Protein AF-A0A329NSQ3-F1 (afdb_monomer)

pLDDT: mean 78.32, std 13.52, range [41.72, 94.31]

Structure (mmCIF, N/CA/C/O backbone):
data_AF-A0A329NSQ3-F1
#
_entry.id   AF-A0A329NSQ3-F1
#
loop_
_atom_site.group_PDB
_atom_site.id
_atom_site.type_symbol
_atom_site.label_atom_id
_atom_site.label_alt_id
_atom_site.label_comp_id
_atom_site.label_asym_id
_atom_site.label_entity_id
_atom_site.label_seq_id
_atom_site.pdbx_PDB_ins_code
_atom_site.Cartn_x
_atom_site.Cartn_y
_atom_site.Cartn_z
_atom_site.occupancy
_atom_site.B_iso_or_equiv
_atom_site.auth_seq_id
_atom_site.auth_comp_id
_atom_site.auth_asym_id
_atom_site.auth_atom_id
_atom_site.pdbx_PDB_model_num
ATOM 1 N N . MET A 1 1 ? 14.102 -1.026 -26.029 1.00 54.72 1 MET A N 1
ATOM 2 C CA . MET A 1 1 ? 13.642 -1.540 -24.720 1.00 54.72 1 MET A CA 1
ATOM 3 C C . MET A 1 1 ? 13.865 -3.042 -24.711 1.00 54.72 1 MET A C 1
ATOM 5 O O . MET A 1 1 ? 13.288 -3.716 -25.553 1.00 54.72 1 MET A O 1
ATOM 9 N N . SER A 1 2 ? 14.766 -3.551 -23.869 1.00 65.00 2 SER A N 1
ATOM 10 C CA . SER A 1 2 ? 15.025 -4.997 -23.766 1.00 65.00 2 SER A CA 1
ATOM 11 C C . SER A 1 2 ? 13.855 -5.687 -2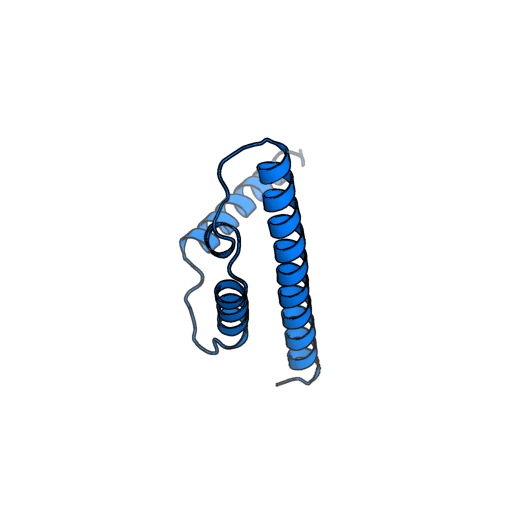3.059 1.00 65.00 2 SER A C 1
ATOM 13 O O . SER A 1 2 ? 13.364 -5.154 -22.065 1.00 65.00 2 SER A O 1
ATOM 15 N N . TYR A 1 3 ? 13.426 -6.865 -23.522 1.00 70.31 3 TYR A N 1
ATOM 16 C CA . TYR A 1 3 ? 12.360 -7.658 -22.884 1.00 70.31 3 TYR A CA 1
ATOM 17 C C . TYR A 1 3 ? 12.625 -7.891 -21.388 1.00 70.31 3 TYR A C 1
ATOM 19 O O . TYR A 1 3 ? 11.738 -7.707 -20.559 1.00 70.31 3 TYR A O 1
ATOM 27 N N . THR A 1 4 ? 13.889 -8.131 -21.038 1.00 81.25 4 THR A N 1
ATOM 28 C CA . THR A 1 4 ? 14.354 -8.322 -19.657 1.00 81.25 4 THR A CA 1
ATOM 29 C C . THR A 1 4 ? 14.110 -7.117 -18.744 1.00 81.25 4 THR A C 1
ATOM 31 O O . THR A 1 4 ? 13.884 -7.279 -17.548 1.00 81.25 4 THR A O 1
ATOM 34 N N . TYR A 1 5 ? 14.126 -5.896 -19.286 1.00 80.00 5 TYR A N 1
ATOM 35 C CA . TYR A 1 5 ? 13.884 -4.676 -18.514 1.00 80.00 5 TYR A CA 1
ATOM 36 C C . TYR A 1 5 ? 12.405 -4.535 -18.136 1.00 80.00 5 TYR A C 1
ATOM 38 O O . TYR A 1 5 ? 12.079 -4.224 -16.992 1.00 80.00 5 TYR A O 1
ATOM 46 N N . ASN A 1 6 ? 11.507 -4.832 -19.077 1.00 81.25 6 ASN A N 1
ATOM 47 C CA . ASN A 1 6 ? 10.065 -4.793 -18.832 1.00 81.25 6 ASN A CA 1
ATOM 48 C C . ASN A 1 6 ? 9.636 -5.882 -17.841 1.00 81.25 6 ASN A C 1
ATOM 50 O O . ASN A 1 6 ? 8.816 -5.625 -16.960 1.00 81.25 6 ASN A O 1
ATOM 54 N N . GLU A 1 7 ? 10.220 -7.077 -17.950 1.00 81.50 7 GLU A N 1
ATOM 55 C CA . GLU A 1 7 ? 10.004 -8.173 -17.001 1.00 81.50 7 GLU A CA 1
ATOM 56 C C . GLU A 1 7 ? 10.473 -7.795 -15.592 1.00 81.50 7 GLU A C 1
ATOM 58 O O . GLU A 1 7 ? 9.726 -7.967 -14.628 1.00 81.50 7 GLU A O 1
ATOM 63 N N . LEU A 1 8 ? 11.665 -7.201 -15.463 1.00 87.81 8 LEU A N 1
ATOM 64 C CA . LEU A 1 8 ? 12.180 -6.735 -14.176 1.00 87.81 8 LEU A CA 1
ATOM 65 C C . LEU A 1 8 ? 11.262 -5.678 -13.541 1.00 87.81 8 LEU A C 1
ATOM 67 O O . LEU A 1 8 ? 10.948 -5.772 -12.353 1.00 87.81 8 LEU A O 1
ATOM 71 N N . ILE A 1 9 ? 10.784 -4.703 -14.322 1.00 87.25 9 ILE A N 1
ATOM 72 C CA . ILE A 1 9 ? 9.828 -3.692 -13.843 1.00 87.25 9 ILE A CA 1
ATOM 73 C C . ILE A 1 9 ? 8.530 -4.348 -13.374 1.00 87.25 9 ILE A C 1
ATOM 75 O O . ILE A 1 9 ? 8.022 -4.000 -12.307 1.00 87.25 9 ILE A O 1
ATOM 79 N N . ALA A 1 10 ? 7.998 -5.305 -14.135 1.00 87.56 10 ALA A N 1
ATOM 80 C CA . ALA A 1 10 ? 6.778 -6.011 -13.764 1.00 87.56 10 ALA A CA 1
ATOM 81 C C . ALA A 1 10 ? 6.943 -6.765 -12.433 1.00 87.56 10 ALA A C 1
ATOM 83 O O . ALA A 1 10 ? 6.065 -6.682 -11.570 1.00 87.56 10 ALA A O 1
ATOM 84 N N . VAL A 1 11 ? 8.087 -7.425 -12.224 1.00 90.94 11 VAL A N 1
ATOM 85 C CA . VAL A 1 11 ? 8.408 -8.112 -10.963 1.00 90.94 11 VAL A CA 1
ATOM 86 C C . VA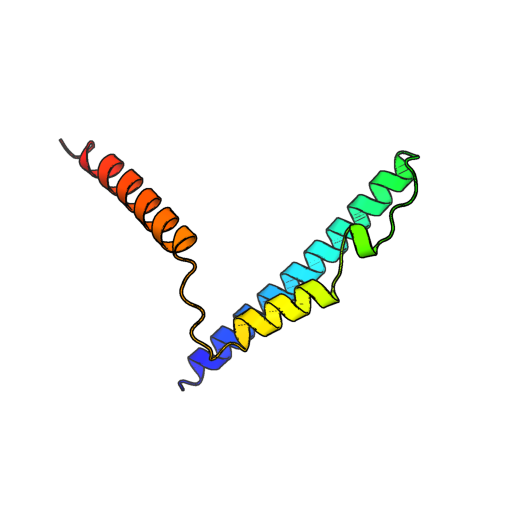L A 1 11 ? 8.496 -7.120 -9.799 1.00 90.94 11 VAL A C 1
ATOM 88 O O . VAL A 1 11 ? 7.864 -7.333 -8.763 1.00 90.94 11 VAL A O 1
ATOM 91 N N . LEU A 1 12 ? 9.220 -6.009 -9.958 1.00 90.38 12 LEU A N 1
ATOM 92 C CA . LEU A 1 12 ? 9.366 -4.984 -8.916 1.00 90.38 12 LEU A CA 1
ATOM 93 C C . LEU A 1 12 ? 8.030 -4.314 -8.563 1.00 90.38 12 LEU A C 1
ATOM 95 O O . LEU A 1 12 ? 7.731 -4.080 -7.386 1.00 90.38 12 LEU A O 1
ATOM 99 N N . LYS A 1 13 ? 7.192 -4.058 -9.569 1.00 89.62 13 LYS A N 1
ATOM 100 C CA . LYS A 1 13 ? 5.836 -3.541 -9.377 1.00 89.62 13 LYS A CA 1
ATOM 101 C C . LYS A 1 13 ? 4.970 -4.548 -8.615 1.00 89.62 13 LYS A C 1
ATOM 103 O O . LYS A 1 13 ? 4.296 -4.171 -7.658 1.00 89.62 13 LYS A O 1
ATOM 108 N N . GLY A 1 14 ? 5.045 -5.833 -8.966 1.00 91.00 14 GLY A N 1
ATOM 109 C CA . GLY A 1 14 ? 4.362 -6.915 -8.250 1.00 91.00 14 GLY A CA 1
ATOM 110 C C . GLY A 1 14 ? 4.782 -7.026 -6.779 1.00 91.00 14 GLY A C 1
ATOM 111 O O . GLY A 1 14 ? 3.927 -7.109 -5.896 1.00 91.00 14 GLY A O 1
ATOM 112 N N . LEU A 1 15 ? 6.085 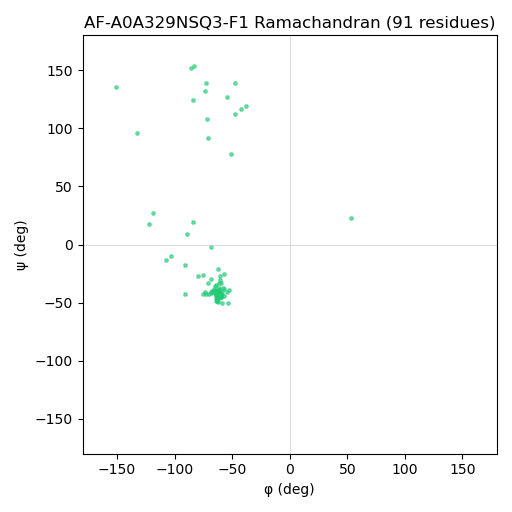-6.944 -6.488 1.00 92.75 15 LEU A N 1
ATOM 113 C CA . LEU A 1 15 ? 6.604 -6.926 -5.113 1.00 92.75 15 LEU A CA 1
ATOM 114 C C . LEU A 1 15 ? 6.097 -5.717 -4.319 1.00 92.75 15 LEU A C 1
ATOM 116 O O . LEU A 1 15 ? 5.768 -5.842 -3.139 1.00 92.75 15 LEU A O 1
ATOM 120 N N . SER A 1 16 ? 5.979 -4.566 -4.975 1.00 91.88 16 SER A N 1
ATOM 121 C CA . SER A 1 16 ? 5.453 -3.348 -4.358 1.00 91.88 16 SER A CA 1
ATOM 122 C C . SER A 1 16 ? 3.977 -3.497 -3.974 1.00 91.88 16 SER A C 1
ATOM 124 O O . SER A 1 16 ? 3.595 -3.105 -2.874 1.00 91.88 16 SER A O 1
ATOM 126 N N . TYR A 1 17 ? 3.153 -4.125 -4.821 1.00 92.69 17 TYR A N 1
ATOM 127 C CA . TYR A 1 17 ? 1.764 -4.446 -4.466 1.00 92.69 17 TYR A CA 1
ATOM 128 C C . TYR A 1 17 ? 1.672 -5.467 -3.332 1.00 92.69 17 TYR A C 1
ATOM 130 O O . TYR A 1 17 ? 0.904 -5.262 -2.395 1.00 92.69 17 TYR A O 1
ATOM 138 N N . ARG A 1 18 ? 2.518 -6.504 -3.338 1.00 93.25 18 ARG A N 1
ATOM 139 C CA . ARG A 1 18 ? 2.584 -7.467 -2.228 1.00 93.25 18 ARG A CA 1
ATOM 140 C C . ARG A 1 18 ? 2.890 -6.780 -0.894 1.00 93.25 18 ARG A C 1
ATOM 142 O O . ARG A 1 18 ? 2.333 -7.151 0.136 1.00 93.25 18 ARG A O 1
ATOM 149 N N . GLN A 1 19 ? 3.754 -5.765 -0.897 1.00 93.25 19 GLN A N 1
ATOM 150 C CA . GLN A 1 19 ? 4.050 -4.987 0.305 1.00 93.25 19 GLN A CA 1
ATOM 151 C C . GLN A 1 19 ? 2.823 -4.209 0.810 1.00 93.25 19 GLN A C 1
ATOM 153 O O . GLN A 1 19 ? 2.638 -4.090 2.022 1.00 93.25 19 GLN A O 1
ATOM 158 N N . ILE A 1 20 ? 1.972 -3.706 -0.091 1.00 93.44 20 ILE A N 1
ATOM 159 C CA . ILE A 1 20 ? 0.711 -3.037 0.269 1.00 93.44 20 ILE A CA 1
ATOM 160 C C . ILE A 1 20 ? -0.236 -4.021 0.962 1.00 93.44 20 ILE A C 1
ATOM 162 O O . ILE A 1 20 ? -0.799 -3.671 1.998 1.00 93.44 20 ILE A O 1
ATOM 166 N N . ASP A 1 21 ? -0.364 -5.249 0.455 1.00 93.31 21 ASP A N 1
ATOM 167 C CA . ASP A 1 21 ? -1.210 -6.274 1.084 1.00 93.31 21 ASP A CA 1
ATOM 168 C C . ASP A 1 21 ? -0.726 -6.615 2.508 1.00 93.31 21 ASP A C 1
ATOM 170 O O . ASP A 1 21 ? -1.523 -6.753 3.437 1.00 93.31 21 ASP A O 1
ATOM 174 N N . ILE A 1 22 ? 0.594 -6.680 2.723 1.00 94.06 22 ILE A N 1
ATOM 175 C CA . ILE A 1 22 ? 1.172 -6.882 4.064 1.00 94.06 22 ILE A CA 1
ATOM 176 C C . ILE A 1 22 ? 0.834 -5.705 4.989 1.00 94.06 22 ILE A C 1
ATOM 178 O O . ILE A 1 22 ? 0.475 -5.905 6.151 1.00 94.06 22 ILE A O 1
ATOM 182 N N . GLN A 1 23 ? 0.934 -4.470 4.494 1.00 92.31 23 GLN A N 1
ATOM 183 C CA . GLN A 1 23 ? 0.579 -3.283 5.274 1.00 92.31 23 GLN A CA 1
ATOM 184 C C . GLN A 1 23 ? -0.910 -3.246 5.629 1.00 92.31 23 GLN A C 1
ATOM 186 O O . GLN A 1 23 ? -1.254 -2.811 6.727 1.00 92.31 23 GLN A O 1
ATOM 191 N N . GLU A 1 24 ? -1.780 -3.734 4.746 1.00 92.81 24 GLU A N 1
ATOM 192 C CA . GLU A 1 24 ? -3.208 -3.872 5.029 1.00 92.81 24 GLU A CA 1
ATOM 193 C C . GLU A 1 24 ? -3.457 -4.849 6.182 1.00 92.81 24 GLU A C 1
ATOM 195 O O . GLU A 1 24 ? -4.168 -4.515 7.132 1.00 92.81 24 GLU A O 1
ATOM 200 N N . LEU A 1 25 ? -2.803 -6.014 6.156 1.00 94.31 25 LEU A N 1
ATOM 201 C CA . LEU A 1 25 ? -2.898 -7.003 7.230 1.00 94.31 25 LEU A CA 1
ATOM 202 C C . LEU A 1 25 ? -2.423 -6.424 8.575 1.00 94.31 25 LEU A C 1
ATOM 204 O O . LEU A 1 25 ? -3.074 -6.597 9.608 1.00 94.31 25 LEU A O 1
ATOM 208 N N . LEU A 1 26 ? -1.304 -5.695 8.568 1.00 92.62 26 LEU A N 1
ATOM 209 C CA . LEU A 1 26 ? -0.771 -5.035 9.763 1.00 92.62 26 LEU A CA 1
ATOM 210 C C . LEU A 1 26 ? -1.709 -3.940 10.281 1.00 92.62 26 LEU A C 1
ATOM 212 O O . LEU A 1 26 ? -1.906 -3.820 11.491 1.00 92.62 26 LEU A O 1
ATOM 216 N N . ALA A 1 27 ? -2.317 -3.163 9.386 1.00 90.06 27 ALA A N 1
ATOM 217 C CA . ALA A 1 27 ? -3.304 -2.157 9.752 1.00 90.06 27 ALA A CA 1
ATOM 218 C C . ALA A 1 27 ? -4.542 -2.794 10.393 1.00 90.06 27 ALA A C 1
ATOM 220 O O . ALA A 1 27 ? -5.024 -2.309 11.420 1.00 90.06 27 ALA A O 1
ATOM 221 N N . GLN A 1 28 ? -5.019 -3.911 9.842 1.00 90.69 28 GLN A N 1
ATOM 222 C CA . GLN A 1 28 ? -6.122 -4.675 10.415 1.00 90.69 28 GLN A CA 1
ATOM 223 C C . GLN A 1 28 ? -5.774 -5.197 11.815 1.00 90.69 28 GLN A C 1
ATOM 225 O O . GLN A 1 28 ? -6.559 -5.022 12.751 1.00 90.69 28 GLN A O 1
ATOM 230 N N . LEU A 1 29 ? -4.577 -5.763 11.993 1.00 90.81 29 LEU A N 1
ATOM 231 C CA . LEU A 1 29 ? -4.092 -6.215 13.298 1.00 90.81 29 LEU A CA 1
ATOM 232 C C . LEU A 1 29 ? -4.020 -5.061 14.308 1.00 90.81 29 LEU A C 1
ATOM 234 O O . LEU A 1 29 ? -4.489 -5.202 15.437 1.00 90.81 29 LEU A O 1
ATOM 238 N N . ALA A 1 30 ? -3.490 -3.904 13.906 1.00 87.81 30 ALA A N 1
ATOM 239 C CA . ALA A 1 30 ? -3.392 -2.725 14.762 1.00 87.81 30 ALA A CA 1
ATOM 240 C C . ALA A 1 30 ? -4.772 -2.203 15.197 1.00 87.81 30 ALA A C 1
ATOM 242 O O . ALA A 1 30 ? -4.962 -1.833 16.361 1.00 87.81 30 ALA A O 1
ATOM 243 N N . ILE A 1 31 ? -5.754 -2.204 14.289 1.00 87.75 31 ILE A N 1
ATOM 244 C CA . ILE A 1 31 ? -7.142 -1.836 14.597 1.00 87.75 31 ILE A CA 1
ATOM 245 C C . ILE A 1 31 ? -7.744 -2.828 15.597 1.00 87.75 31 ILE A C 1
ATOM 247 O O . ILE A 1 31 ? -8.287 -2.401 16.618 1.00 87.75 31 ILE A O 1
ATOM 251 N N . ASN A 1 32 ? -7.595 -4.132 15.354 1.00 86.81 32 ASN A N 1
ATOM 252 C CA . ASN A 1 32 ? -8.098 -5.180 16.243 1.00 86.81 32 ASN A CA 1
ATOM 253 C C . ASN A 1 32 ? -7.480 -5.077 17.640 1.00 86.81 32 ASN A C 1
ATOM 255 O O . ASN A 1 32 ? -8.199 -5.096 18.637 1.00 86.81 32 ASN A O 1
ATOM 259 N N . PHE A 1 33 ? -6.164 -4.876 17.722 1.00 87.25 33 PHE A N 1
ATOM 260 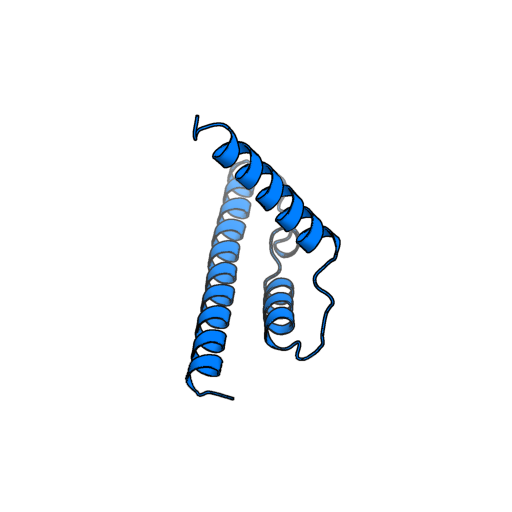C CA . PHE A 1 33 ? -5.458 -4.698 18.988 1.00 87.25 33 PHE A CA 1
ATOM 261 C C . PHE A 1 33 ? -5.949 -3.463 19.747 1.00 87.25 33 PHE A C 1
ATOM 263 O O . PHE A 1 33 ? -6.101 -3.477 20.969 1.00 87.25 33 PHE A O 1
ATOM 270 N N . ARG A 1 34 ? -6.236 -2.369 19.039 1.00 82.88 34 ARG A N 1
ATOM 271 C CA . ARG A 1 34 ? -6.762 -1.160 19.670 1.00 82.88 34 ARG A CA 1
ATOM 272 C C . ARG A 1 34 ? -8.181 -1.346 20.206 1.00 82.88 34 ARG A C 1
ATOM 274 O O . ARG A 1 34 ? -8.466 -0.854 21.298 1.00 82.88 34 ARG A O 1
ATOM 281 N N . ILE A 1 35 ? -9.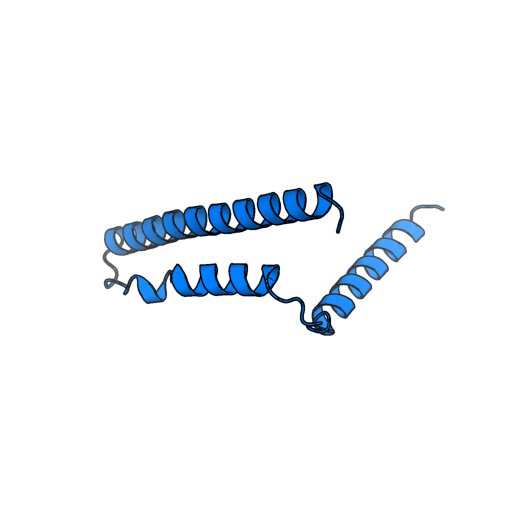039 -2.034 19.452 1.00 83.81 35 ILE A N 1
ATOM 282 C CA . ILE A 1 35 ? -10.398 -2.390 19.881 1.00 83.81 35 ILE A CA 1
ATOM 283 C C . ILE A 1 35 ? -10.334 -3.294 21.118 1.00 83.81 35 ILE A C 1
ATOM 285 O O . ILE A 1 35 ? -11.033 -3.021 22.092 1.00 83.81 35 ILE A O 1
ATOM 289 N N . ALA A 1 36 ? -9.453 -4.300 21.114 1.00 82.44 36 ALA A N 1
ATOM 290 C CA . ALA A 1 36 ? -9.235 -5.196 22.251 1.00 82.44 36 ALA A CA 1
ATOM 291 C C . ALA A 1 36 ? -8.772 -4.445 23.514 1.00 82.44 36 ALA A C 1
ATOM 293 O O . ALA A 1 36 ? -9.164 -4.791 24.621 1.00 82.44 36 ALA A O 1
ATOM 294 N N . ASN A 1 37 ? -8.009 -3.361 23.354 1.00 86.19 37 ASN A N 1
ATOM 295 C CA . ASN A 1 37 ? -7.578 -2.495 24.456 1.00 86.19 37 ASN A CA 1
ATOM 296 C C . ASN A 1 37 ? -8.613 -1.424 24.865 1.00 86.19 37 ASN A C 1
ATOM 298 O O . ASN A 1 37 ? -8.239 -0.410 25.456 1.00 86.19 37 ASN A O 1
ATOM 302 N N . HIS A 1 38 ? -9.894 -1.596 24.516 1.00 71.75 38 HIS A N 1
ATOM 303 C CA . HIS A 1 38 ? -11.009 -0.701 24.869 1.00 71.75 38 HIS A CA 1
ATOM 304 C C . HIS A 1 38 ? -10.808 0.787 24.514 1.00 71.75 38 HIS A C 1
ATOM 306 O O . HIS A 1 38 ? -11.458 1.675 25.070 1.00 71.75 38 HIS A O 1
ATOM 312 N N . LYS A 1 39 ? -9.932 1.098 23.553 1.00 74.56 39 LYS A N 1
ATOM 313 C CA . LYS A 1 39 ? -9.747 2.471 23.065 1.00 74.56 39 LYS A CA 1
ATOM 314 C C . LYS A 1 39 ? -10.815 2.797 22.014 1.00 74.56 39 LYS A C 1
ATOM 316 O O . LYS A 1 39 ? -11.316 1.913 21.323 1.00 74.56 39 LYS A O 1
ATOM 321 N N . LYS A 1 40 ? -11.147 4.089 21.857 1.00 76.06 40 LYS A N 1
ATOM 322 C CA . LYS A 1 40 ? -12.106 4.573 20.839 1.00 76.06 40 LYS A CA 1
ATOM 323 C C . LYS A 1 40 ? -11.801 3.977 19.453 1.00 76.06 40 LYS A C 1
ATOM 325 O O . LYS A 1 40 ? -10.629 3.925 19.059 1.00 76.06 40 LYS A O 1
ATOM 330 N N . LYS A 1 41 ? -12.859 3.585 18.725 1.00 72.56 41 LYS A N 1
ATOM 331 C CA . LYS A 1 41 ? -12.790 3.092 17.338 1.00 72.56 41 LYS A CA 1
ATOM 332 C C . LYS A 1 41 ? -12.066 4.121 16.458 1.00 72.56 41 LYS A C 1
ATOM 334 O O . LYS A 1 41 ? -12.449 5.289 16.460 1.00 72.56 41 LYS A O 1
ATOM 339 N N . LEU A 1 42 ? -11.034 3.695 15.724 1.00 75.56 42 LEU A N 1
ATOM 340 C CA . LEU A 1 42 ? -10.436 4.505 14.655 1.00 75.56 42 LEU A CA 1
ATOM 341 C C . LEU A 1 42 ? -11.199 4.307 13.354 1.00 75.56 42 LEU A C 1
ATOM 343 O O . LEU A 1 42 ? -11.746 3.233 13.101 1.00 75.56 42 LEU A O 1
ATOM 347 N N . LYS A 1 43 ? -11.183 5.332 12.503 1.00 78.88 43 LYS A N 1
ATOM 348 C CA . LYS A 1 43 ? -11.586 5.158 11.113 1.00 78.88 43 LYS A CA 1
ATOM 349 C C . LYS A 1 43 ? -10.472 4.395 10.403 1.00 78.88 43 LYS A C 1
ATOM 351 O O . LYS A 1 43 ? -9.304 4.751 10.522 1.00 78.88 43 LYS A O 1
ATOM 356 N N . VAL A 1 44 ? -10.836 3.361 9.649 1.00 77.19 44 VAL A N 1
ATOM 357 C CA . VAL A 1 44 ? -9.881 2.525 8.897 1.00 77.19 44 VAL A CA 1
ATOM 358 C C . VAL A 1 44 ? -8.996 3.385 7.989 1.00 77.19 44 VAL A C 1
ATOM 360 O O . VAL A 1 44 ? -7.782 3.216 7.974 1.00 77.19 44 VAL A O 1
ATOM 363 N N . ASN A 1 45 ? -9.596 4.387 7.338 1.00 79.81 45 ASN A N 1
ATOM 364 C CA . ASN A 1 45 ? -8.912 5.315 6.435 1.00 79.81 45 ASN A CA 1
ATOM 365 C C . ASN A 1 45 ? -7.827 6.177 7.106 1.00 79.81 45 ASN A C 1
ATOM 367 O O . ASN A 1 45 ? -6.955 6.677 6.396 1.00 79.81 45 ASN A O 1
ATOM 371 N N . ASP A 1 46 ? -7.873 6.354 8.432 1.00 76.81 46 ASP A N 1
ATOM 372 C CA . ASP A 1 46 ? -6.842 7.086 9.182 1.00 76.81 46 ASP A CA 1
ATOM 373 C C . ASP A 1 46 ? -5.602 6.209 9.428 1.00 76.81 46 ASP A C 1
ATOM 375 O O . ASP A 1 46 ? -4.496 6.724 9.573 1.00 76.81 46 ASP A O 1
ATOM 379 N N . VAL A 1 47 ? -5.777 4.882 9.472 1.00 80.44 47 VAL A N 1
ATOM 380 C CA . VAL A 1 47 ? -4.699 3.905 9.702 1.00 80.44 47 VAL A CA 1
ATOM 381 C C . VAL A 1 47 ? -4.093 3.445 8.380 1.00 80.44 47 VAL A C 1
ATOM 383 O O . VAL A 1 47 ? -2.875 3.328 8.262 1.00 80.44 47 VAL A O 1
ATOM 386 N N . PHE A 1 48 ? -4.932 3.186 7.378 1.00 88.75 48 PHE A N 1
ATOM 387 C CA . PHE A 1 48 ? -4.501 2.647 6.098 1.00 88.75 48 PHE A CA 1
ATOM 388 C C . PHE A 1 48 ? -5.413 3.097 4.960 1.00 88.75 48 PHE A C 1
ATOM 390 O O . PHE A 1 48 ? -6.637 3.057 5.056 1.00 88.75 48 PHE A O 1
ATOM 397 N N . ASN A 1 49 ? -4.802 3.508 3.850 1.00 91.94 49 ASN A N 1
ATOM 398 C CA . ASN A 1 49 ? -5.514 3.890 2.637 1.00 91.94 49 ASN A CA 1
ATOM 399 C C . ASN A 1 49 ? -4.860 3.215 1.432 1.00 91.94 49 ASN A C 1
ATOM 401 O O . ASN A 1 49 ? -3.887 3.727 0.870 1.00 91.94 49 ASN A O 1
ATOM 405 N N . ARG A 1 50 ? -5.435 2.076 1.035 1.00 90.75 50 ARG A N 1
ATOM 406 C CA . ARG A 1 50 ? -4.952 1.242 -0.070 1.00 90.75 50 ARG A CA 1
ATOM 407 C C . ARG A 1 50 ? -4.785 2.038 -1.364 1.00 90.75 50 ARG A C 1
ATOM 409 O O . ARG A 1 50 ? -3.695 2.087 -1.923 1.00 90.75 50 ARG A O 1
ATOM 416 N N . ARG A 1 51 ? -5.821 2.786 -1.759 1.00 89.94 51 ARG A N 1
ATOM 417 C CA . ARG A 1 51 ? -5.828 3.601 -2.988 1.00 89.94 51 ARG A CA 1
ATOM 418 C C . ARG A 1 51 ? -4.703 4.635 -3.017 1.00 89.94 51 ARG A C 1
ATOM 420 O O . ARG A 1 51 ? -4.139 4.908 -4.072 1.00 89.94 51 ARG A O 1
ATOM 427 N N . LYS A 1 52 ? -4.371 5.244 -1.873 1.00 90.31 52 LYS A N 1
ATOM 428 C CA . LYS A 1 52 ? -3.265 6.212 -1.782 1.00 90.31 52 LYS A CA 1
ATOM 429 C C . LYS A 1 52 ? -1.912 5.541 -2.032 1.00 90.31 52 LYS A C 1
ATOM 431 O O . LYS A 1 52 ? -1.050 6.157 -2.651 1.00 90.31 52 LYS A O 1
ATOM 436 N N . LEU A 1 53 ? -1.725 4.317 -1.544 1.00 89.06 53 LEU A N 1
ATOM 437 C CA . LEU A 1 53 ? -0.488 3.557 -1.716 1.00 89.06 53 LEU A CA 1
ATOM 438 C C . LEU A 1 53 ? -0.361 2.991 -3.130 1.00 89.06 53 LEU A C 1
ATOM 440 O O . LEU A 1 53 ? 0.692 3.140 -3.738 1.00 89.06 53 LEU A O 1
ATOM 444 N N . GLU A 1 54 ? -1.441 2.450 -3.692 1.00 90.56 54 GLU A N 1
ATOM 445 C CA . GLU A 1 54 ? -1.471 1.971 -5.079 1.00 90.56 54 GLU A CA 1
ATOM 446 C C . GLU A 1 54 ? -1.126 3.098 -6.057 1.00 90.56 54 GLU A C 1
ATOM 448 O O . GLU A 1 54 ? -0.260 2.922 -6.907 1.00 90.56 54 GLU A O 1
ATOM 453 N N . ARG A 1 55 ? -1.679 4.304 -5.860 1.00 90.50 55 ARG A N 1
ATOM 454 C CA . ARG A 1 55 ? -1.311 5.487 -6.657 1.00 90.50 55 ARG A CA 1
ATOM 455 C C . ARG A 1 55 ? 0.162 5.875 -6.525 1.00 90.50 55 ARG A C 1
ATOM 457 O O . ARG A 1 55 ? 0.729 6.398 -7.477 1.00 90.50 55 ARG A O 1
ATOM 464 N N . LYS A 1 56 ? 0.787 5.674 -5.359 1.00 88.94 56 LYS A N 1
ATOM 465 C CA . LYS A 1 56 ? 2.232 5.918 -5.191 1.00 88.94 56 LYS A CA 1
ATOM 466 C C . LYS A 1 56 ? 3.057 4.906 -5.978 1.00 88.94 56 LYS A C 1
ATOM 468 O O . LYS A 1 56 ? 4.024 5.304 -6.613 1.00 88.94 56 LYS A O 1
ATOM 473 N N . VAL A 1 57 ? 2.660 3.633 -5.951 1.00 89.00 57 VAL A N 1
ATOM 474 C CA . VAL A 1 57 ? 3.293 2.579 -6.754 1.00 89.00 57 VAL A CA 1
ATOM 475 C C . VAL A 1 57 ? 3.129 2.898 -8.236 1.00 89.00 57 VAL A C 1
ATOM 477 O O . VAL A 1 57 ? 4.111 2.943 -8.962 1.00 89.00 57 VAL A O 1
ATOM 480 N N . GLU A 1 58 ? 1.919 3.217 -8.686 1.00 88.81 58 GLU A N 1
ATOM 481 C CA . GLU A 1 58 ? 1.681 3.599 -10.079 1.00 88.81 58 GLU A CA 1
ATOM 482 C C . GLU A 1 58 ? 2.525 4.796 -10.505 1.00 88.81 58 GLU A C 1
ATOM 484 O O . GLU A 1 58 ? 3.139 4.731 -11.562 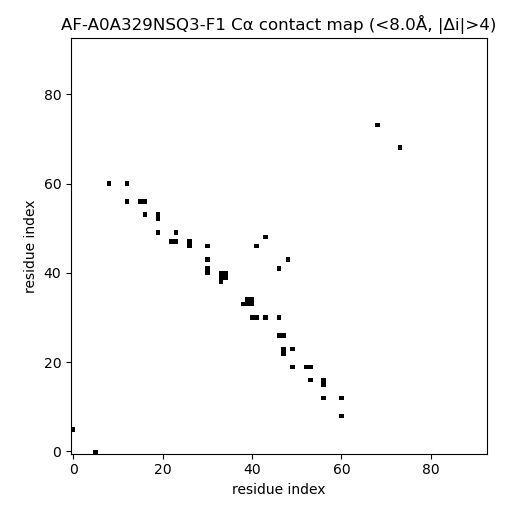1.00 88.81 58 GLU A O 1
ATOM 489 N N . LYS A 1 59 ? 2.625 5.845 -9.681 1.00 87.50 59 LYS A N 1
ATOM 490 C CA . LYS A 1 59 ? 3.512 6.979 -9.966 1.00 87.50 59 LYS A CA 1
ATOM 491 C C . LYS A 1 59 ? 4.968 6.546 -10.106 1.00 87.50 59 LYS A C 1
ATOM 493 O O . LYS A 1 59 ? 5.561 6.848 -11.127 1.00 87.50 59 LYS A O 1
ATOM 498 N N . ALA A 1 60 ? 5.496 5.789 -9.146 1.00 84.06 60 ALA A N 1
ATOM 499 C CA . ALA A 1 60 ? 6.897 5.365 -9.134 1.00 84.06 60 ALA A CA 1
ATOM 500 C C . ALA A 1 60 ? 7.308 4.520 -10.355 1.00 84.06 60 ALA A C 1
ATOM 502 O O . ALA A 1 60 ? 8.480 4.508 -10.717 1.00 84.06 60 ALA A O 1
ATOM 503 N N . PHE A 1 61 ? 6.362 3.806 -10.976 1.00 83.25 61 PHE A N 1
ATOM 504 C CA . PHE A 1 61 ? 6.630 2.942 -12.133 1.00 83.25 61 PHE A CA 1
ATOM 505 C C . PHE A 1 61 ? 6.106 3.495 -13.471 1.00 83.25 61 PHE A C 1
ATOM 507 O O . PHE A 1 61 ? 6.492 2.971 -14.513 1.00 83.25 61 PHE A O 1
ATOM 514 N N . ASN A 1 62 ? 5.245 4.521 -13.468 1.00 78.88 62 ASN A N 1
ATOM 515 C CA . ASN A 1 62 ? 4.724 5.160 -14.685 1.00 78.88 62 ASN A CA 1
ATOM 516 C C . ASN A 1 62 ? 5.389 6.510 -14.997 1.00 78.88 62 ASN A C 1
ATOM 518 O O . ASN A 1 62 ? 5.157 7.048 -16.080 1.00 78.88 62 ASN A O 1
ATOM 522 N N . SER A 1 63 ? 6.187 7.083 -14.092 1.00 59.22 63 SER A N 1
ATOM 523 C CA . SER A 1 63 ? 6.941 8.303 -14.373 1.00 59.22 63 SER A CA 1
ATOM 524 C C . SER A 1 63 ? 8.080 8.005 -15.353 1.00 59.22 63 SER A C 1
ATOM 526 O O . SER A 1 63 ? 9.192 7.662 -14.966 1.00 59.22 63 SER A O 1
ATOM 528 N N . GLY A 1 64 ? 7.780 8.162 -16.645 1.00 56.19 64 GLY A N 1
ATOM 529 C CA . GLY A 1 64 ? 8.766 8.527 -17.667 1.00 56.19 64 GLY A CA 1
ATOM 530 C C . GLY A 1 64 ? 9.279 9.964 -17.501 1.00 56.19 64 GLY A C 1
ATOM 531 O O . GLY A 1 64 ? 10.150 10.392 -18.251 1.00 56.19 64 GLY A O 1
ATOM 532 N N . ASP A 1 65 ? 8.760 10.695 -16.515 1.00 51.09 65 ASP A N 1
ATOM 533 C CA . ASP A 1 65 ? 9.241 12.011 -16.142 1.00 51.09 65 ASP A CA 1
ATOM 534 C C . ASP A 1 65 ? 10.426 11.880 -15.190 1.00 51.09 65 ASP A C 1
ATOM 536 O O . ASP A 1 65 ? 10.353 11.250 -14.133 1.00 51.09 65 ASP A O 1
ATOM 540 N N . THR A 1 66 ? 11.524 12.505 -15.601 1.00 51.38 66 THR A N 1
ATOM 541 C CA . THR A 1 66 ? 12.672 12.900 -14.791 1.00 51.38 66 THR A CA 1
ATOM 542 C C . THR A 1 66 ? 12.218 13.685 -13.558 1.00 51.38 66 THR A C 1
ATOM 544 O O . THR A 1 66 ? 12.323 14.909 -13.516 1.00 51.38 66 THR A O 1
ATOM 547 N N . GLU A 1 67 ? 11.715 13.007 -12.531 1.00 51.28 67 GLU A N 1
ATOM 548 C CA . GLU A 1 67 ? 11.731 13.564 -11.187 1.00 51.28 67 GLU A CA 1
ATOM 549 C C . GLU A 1 67 ? 13.188 13.508 -10.731 1.00 51.28 67 GLU A C 1
ATOM 551 O O . GLU A 1 67 ? 13.769 12.439 -10.529 1.00 51.28 67 GLU A O 1
ATOM 556 N N . SER A 1 68 ? 13.803 14.693 -10.683 1.00 52.38 68 SER A N 1
ATOM 557 C CA . SER A 1 68 ? 15.104 14.936 -10.074 1.00 52.38 68 SER A CA 1
ATOM 558 C C . SER A 1 68 ? 15.214 14.097 -8.811 1.00 52.38 68 SER A C 1
ATOM 560 O O . SER A 1 68 ? 14.391 14.265 -7.909 1.00 52.38 68 SER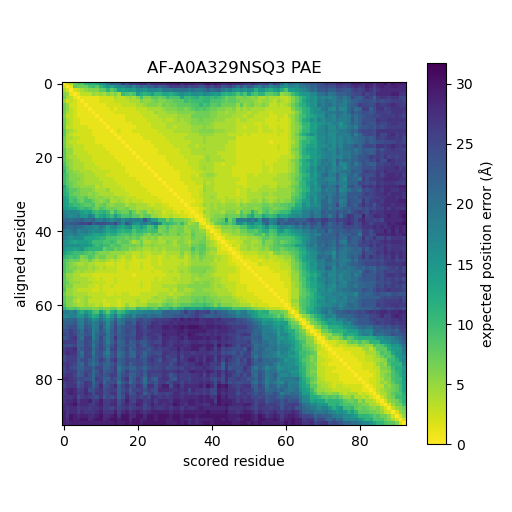 A O 1
ATOM 562 N N . VAL A 1 69 ? 16.201 13.197 -8.762 1.00 51.75 69 VAL A N 1
ATOM 563 C CA . VAL A 1 69 ? 16.589 12.513 -7.527 1.00 51.75 69 VAL A CA 1
ATOM 564 C C . VAL A 1 69 ? 16.588 13.569 -6.434 1.00 51.75 69 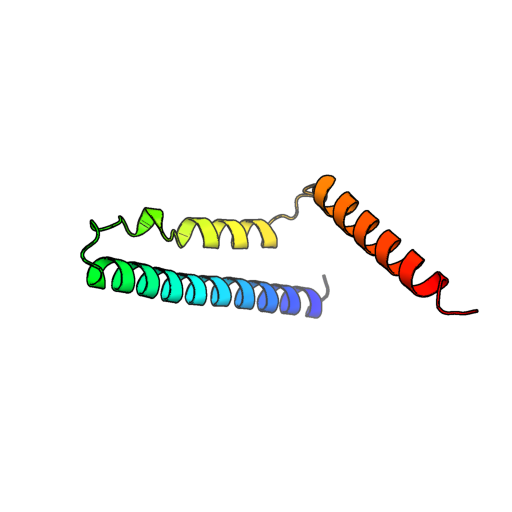VAL A C 1
ATOM 566 O O . VAL A 1 69 ? 17.313 14.556 -6.555 1.00 51.75 69 VAL A O 1
ATOM 569 N N . ASP A 1 70 ? 15.703 13.395 -5.450 1.00 59.16 70 ASP A N 1
ATOM 570 C CA . ASP A 1 70 ? 15.509 14.336 -4.355 1.00 59.16 70 ASP A CA 1
ATOM 571 C C . ASP A 1 70 ? 16.901 14.680 -3.818 1.00 59.16 70 ASP A C 1
ATOM 573 O O . ASP A 1 70 ? 17.626 13.784 -3.372 1.00 59.16 70 ASP A O 1
ATOM 577 N N . ALA A 1 71 ? 17.342 15.929 -3.997 1.00 60.72 71 ALA A N 1
ATOM 578 C CA . ALA A 1 71 ? 18.743 16.300 -3.785 1.00 60.72 71 ALA A CA 1
ATOM 579 C C . ALA A 1 71 ? 19.191 15.960 -2.350 1.00 60.72 71 ALA A C 1
ATOM 581 O O . ALA A 1 71 ? 20.358 15.647 -2.115 1.00 60.72 71 ALA A O 1
ATOM 582 N N . ASP A 1 72 ? 18.231 15.917 -1.419 1.00 66.69 72 ASP A N 1
ATOM 583 C CA . ASP A 1 72 ? 18.408 15.465 -0.042 1.00 66.69 72 ASP A CA 1
ATOM 584 C C . ASP A 1 72 ? 18.735 13.961 0.065 1.00 66.69 72 ASP A C 1
ATOM 586 O O . ASP A 1 72 ? 19.606 13.566 0.838 1.00 66.69 72 ASP A O 1
ATOM 590 N N . LEU A 1 73 ? 18.104 13.093 -0.734 1.00 69.25 73 LEU A N 1
ATOM 591 C CA . LEU A 1 73 ? 18.401 11.656 -0.735 1.00 69.25 73 LEU A CA 1
ATOM 592 C C . LEU A 1 73 ? 19.784 11.371 -1.335 1.00 69.25 73 LEU A C 1
ATOM 594 O O . LEU A 1 73 ? 20.538 10.575 -0.773 1.00 69.25 73 LEU A O 1
ATOM 598 N N . ALA A 1 74 ? 20.140 12.041 -2.434 1.00 71.56 74 ALA A N 1
ATOM 599 C CA . ALA A 1 74 ? 21.471 11.922 -3.030 1.00 71.56 74 ALA A CA 1
ATOM 600 C C . ALA A 1 74 ? 22.566 12.392 -2.058 1.00 71.56 74 ALA A C 1
ATOM 602 O O . ALA A 1 74 ? 23.550 11.678 -1.851 1.00 71.56 74 ALA A O 1
ATOM 603 N N . ALA A 1 75 ? 22.354 13.532 -1.389 1.00 72.00 75 ALA A N 1
ATOM 604 C CA . ALA A 1 75 ? 23.268 14.049 -0.374 1.00 72.00 75 ALA A CA 1
ATOM 605 C C . ALA A 1 75 ? 23.424 13.078 0.809 1.00 72.00 75 ALA A C 1
ATOM 607 O O . ALA A 1 75 ? 24.540 12.808 1.251 1.00 72.00 75 ALA A O 1
ATOM 608 N N . ARG A 1 76 ? 22.329 12.473 1.286 1.00 75.00 76 ARG A N 1
ATOM 609 C CA . ARG A 1 76 ? 22.372 11.470 2.367 1.00 75.00 76 ARG A CA 1
ATOM 610 C C . ARG A 1 76 ? 23.146 10.213 1.980 1.00 75.00 76 ARG A C 1
ATOM 612 O O . ARG A 1 76 ? 23.892 9.686 2.804 1.00 75.00 76 ARG A O 1
ATOM 619 N N . ILE A 1 77 ? 22.987 9.733 0.746 1.00 77.56 77 ILE A N 1
ATOM 620 C CA . ILE A 1 77 ? 23.727 8.569 0.239 1.00 77.56 77 ILE A CA 1
ATOM 621 C C . ILE A 1 77 ? 25.218 8.900 0.108 1.00 77.56 77 ILE A C 1
ATOM 623 O O . ILE A 1 77 ? 26.061 8.082 0.476 1.00 77.56 77 ILE A O 1
ATOM 627 N N . GLN A 1 78 ? 25.557 10.105 -0.352 1.00 77.56 78 GLN A N 1
ATOM 628 C CA . GLN A 1 78 ? 26.944 10.548 -0.463 1.00 77.56 78 GLN A CA 1
ATOM 629 C C . GLN A 1 78 ? 27.626 10.648 0.910 1.00 77.56 78 GLN A C 1
ATOM 631 O O . GLN A 1 78 ? 28.700 10.078 1.096 1.00 77.56 78 GLN A O 1
ATOM 636 N N . ILE A 1 79 ? 26.961 11.249 1.901 1.00 79.75 79 ILE A N 1
ATOM 637 C CA . ILE A 1 79 ? 27.458 11.325 3.284 1.00 79.75 79 ILE A CA 1
ATOM 638 C C . ILE A 1 79 ? 27.656 9.921 3.878 1.00 79.75 79 ILE A C 1
ATOM 640 O O . ILE A 1 79 ? 28.660 9.654 4.542 1.00 79.75 79 ILE A O 1
ATOM 644 N N . ALA A 1 80 ? 26.724 8.996 3.626 1.00 77.25 80 ALA A N 1
ATOM 645 C CA . ALA A 1 80 ? 26.856 7.615 4.083 1.00 77.25 80 ALA A CA 1
ATOM 646 C C . ALA A 1 80 ? 28.073 6.922 3.446 1.00 77.25 80 ALA A C 1
ATOM 648 O O . ALA A 1 80 ? 28.861 6.290 4.153 1.00 77.25 80 ALA A O 1
ATOM 649 N N . ASN A 1 81 ? 28.270 7.082 2.136 1.00 81.56 81 ASN A N 1
ATOM 650 C CA . ASN A 1 81 ? 29.412 6.514 1.421 1.00 81.56 81 ASN A CA 1
ATOM 651 C C . ASN A 1 81 ? 30.748 7.080 1.919 1.00 81.56 81 ASN A C 1
ATOM 653 O O . ASN A 1 81 ? 31.685 6.313 2.133 1.00 81.56 81 ASN A O 1
ATOM 657 N N . GLU A 1 82 ? 30.834 8.388 2.167 1.00 81.12 82 GLU A N 1
ATOM 658 C CA . GLU A 1 82 ? 32.030 9.039 2.718 1.00 81.12 82 GLU A CA 1
ATOM 659 C C . GLU A 1 82 ? 32.351 8.542 4.136 1.00 81.12 82 GLU A C 1
ATOM 661 O O . GLU A 1 82 ? 33.502 8.224 4.449 1.00 81.12 82 GLU A O 1
ATOM 666 N N . HIS A 1 83 ? 31.329 8.382 4.981 1.00 75.31 83 HIS A N 1
ATOM 667 C CA . HIS A 1 83 ? 31.485 7.842 6.331 1.00 75.31 83 HIS A CA 1
ATOM 668 C C . HIS A 1 83 ? 32.039 6.406 6.320 1.00 75.31 83 HIS A C 1
ATOM 670 O O . HIS A 1 83 ? 32.931 6.071 7.104 1.00 75.31 83 HIS A O 1
ATOM 676 N N . PHE A 1 84 ? 31.558 5.550 5.414 1.00 74.81 84 PHE A N 1
ATOM 677 C CA . PHE A 1 84 ? 32.087 4.192 5.283 1.00 74.81 84 PHE A CA 1
ATOM 678 C C . PHE A 1 84 ? 33.473 4.164 4.624 1.00 74.81 84 PHE A C 1
ATOM 680 O O . PHE A 1 84 ? 34.349 3.460 5.122 1.00 74.81 84 PHE A O 1
ATOM 687 N N . ALA A 1 85 ? 33.727 4.969 3.590 1.00 71.88 85 ALA A N 1
ATOM 688 C CA . ALA A 1 85 ? 35.037 5.055 2.941 1.00 71.88 85 ALA A CA 1
ATOM 689 C C . ALA A 1 85 ? 36.153 5.465 3.922 1.00 71.88 85 ALA A C 1
ATOM 691 O O . ALA A 1 85 ? 37.231 4.868 3.921 1.00 71.88 85 ALA A O 1
ATOM 692 N N . ASN A 1 86 ? 35.880 6.415 4.820 1.00 64.19 86 ASN A N 1
ATOM 693 C CA . ASN A 1 86 ? 36.832 6.839 5.852 1.00 64.19 86 ASN A CA 1
ATOM 694 C C . ASN A 1 86 ? 37.032 5.773 6.943 1.00 64.19 86 ASN A C 1
ATOM 696 O O . ASN A 1 86 ? 38.143 5.587 7.437 1.00 64.19 86 ASN A O 1
ATOM 700 N N . LYS A 1 87 ? 35.985 5.007 7.269 1.00 58.66 87 LYS A N 1
ATOM 701 C CA . LYS A 1 87 ? 36.057 3.900 8.234 1.00 58.66 87 LYS A CA 1
ATOM 702 C C . LYS A 1 87 ? 36.898 2.717 7.734 1.00 58.66 87 LYS A C 1
ATOM 704 O O . LYS A 1 87 ? 37.497 2.022 8.552 1.00 58.66 87 LYS A O 1
ATOM 709 N N . PHE A 1 88 ? 36.956 2.493 6.420 1.00 58.44 88 PHE A N 1
ATOM 710 C CA . PHE A 1 88 ? 37.773 1.434 5.812 1.00 58.44 88 PHE A CA 1
ATOM 711 C C . PHE A 1 88 ? 39.193 1.883 5.428 1.00 58.44 88 PHE A C 1
ATOM 713 O O . PHE A 1 88 ? 40.064 1.029 5.300 1.00 58.44 88 PHE A O 1
ATOM 720 N N . LYS A 1 89 ? 39.468 3.192 5.324 1.00 54.97 89 LYS A N 1
ATOM 721 C CA . LYS A 1 89 ? 40.837 3.719 5.159 1.00 54.97 89 LYS A CA 1
ATOM 722 C C . LYS A 1 89 ? 41.681 3.685 6.441 1.00 54.97 89 LYS A C 1
ATOM 724 O O . LYS A 1 89 ? 42.892 3.581 6.344 1.00 54.97 89 LYS A O 1
ATOM 729 N N . GLY A 1 90 ? 41.067 3.731 7.626 1.00 55.34 90 GLY A N 1
ATOM 730 C CA . GLY A 1 90 ? 41.779 3.724 8.917 1.00 55.34 90 GLY A CA 1
ATOM 731 C C . GLY A 1 90 ? 42.063 2.343 9.528 1.00 55.34 90 GLY A C 1
ATOM 732 O O . GLY A 1 90 ? 42.430 2.267 10.694 1.00 55.34 90 GLY A O 1
ATOM 733 N N . LYS A 1 91 ? 41.829 1.246 8.796 1.00 52.56 91 LYS A N 1
ATOM 734 C CA . LYS A 1 91 ? 42.085 -0.138 9.255 1.00 52.56 91 LYS A CA 1
ATOM 735 C C . LYS A 1 91 ? 43.049 -0.911 8.343 1.00 52.56 91 LYS A C 1
ATOM 737 O O . LYS A 1 91 ? 43.066 -2.138 8.372 1.00 52.56 91 LYS A O 1
ATOM 742 N N . GLY A 1 92 ? 43.793 -0.186 7.511 1.00 55.97 92 GLY A N 1
ATOM 743 C CA . GLY A 1 92 ? 44.777 -0.725 6.573 1.00 55.97 92 GLY A CA 1
ATOM 744 C C . GLY A 1 92 ? 46.204 -0.238 6.833 1.00 55.97 92 GLY A C 1
ATOM 745 O O . GLY A 1 92 ? 46.969 -0.170 5.878 1.00 55.97 92 GLY A O 1
ATOM 746 N N . GLU A 1 93 ? 46.532 0.112 8.080 1.00 41.72 93 GLU A N 1
ATOM 747 C CA . GLU A 1 93 ? 47.906 0.279 8.581 1.00 41.72 93 GLU A CA 1
ATOM 748 C C . GLU A 1 93 ? 48.111 -0.617 9.805 1.00 41.72 93 GLU A C 1
ATOM 750 O O . GLU A 1 93 ? 47.193 -0.651 10.663 1.00 41.72 93 GLU A O 1
#

Radius of gyration: 20.45 Å; Cα contacts (8 Å, |Δi|>4): 27; chains: 1; bounding box: 61×25×50 Å

Secondary structure (DSSP, 8-state):
--HHHHHHHHHHHHHHHHHHHHHHHHHHHHHHHHHHTTPPPPPHHHH--HHHHHHHHHHHHH--S-----HHHHHHHHHHHHHHHHHHHTT--

Organism: NCBI:txid3078812

Sequence (93 aa):
MSYTYNELIAVLKGLSYRQIDIQELLAQLAINFRIANHKKKLKVNDVFNRRKLERKVEKAFNSGDTESVDADLAARIQIANEHFANKFKGKGE

Mean predicted aligned error: 13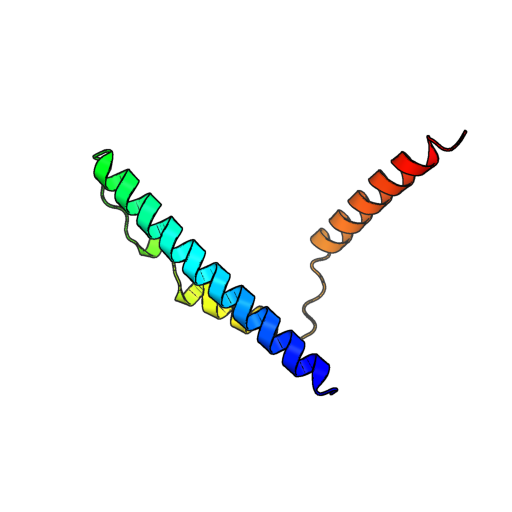.63 Å

Foldseek 3Di:
DDPVVVVVLVVVLVVQLVVLVVQLVVLVVVQVVCVVVVHDHDDSVVSDDSVVSNVVSCCVSVPPDPPDPPVVVVVVVVVVVVVVVVVVVVPPD

Nearest PDB structures (foldseek):
  8hhl-assembly1_A  TM=4.329E-01  e=2.852E+00  Mycolicibacterium mucogenicum
  5xu0-assembly1_B-2  TM=5.601E-01  e=9.302E+00  Streptococcus pneumoniae
  5nen-assembly1_B  TM=3.989E-01  e=9.934E+00  Serratia marcescens

Solvent-accessible surface area (backbone atoms only — not comparable to full-atom values): 5616 Å² total; per-residue (Å²): 135,60,72,70,55,57,52,50,51,53,51,54,51,50,53,53,52,53,50,50,56,51,52,49,53,49,40,51,51,53,51,52,54,40,52,74,66,74,44,81,87,74,62,63,71,80,74,48,51,67,71,65,50,52,52,50,54,50,48,74,74,64,56,85,62,87,70,71,75,55,66,68,59,56,51,53,52,50,54,51,50,51,56,51,54,56,61,61,63,76,71,76,123